Protein AF-A0A1M6U057-F1 (afdb_monomer_lite)

Secondary structure (DSSP, 8-state):
-HHHHHHH----------S-HHHHHHHHHTT---S----SSHHHHHHHHHTTSS---

Foldseek 3Di:
DVVCCVVPVDDDDDDDDDDAQLVVLVVVLVPDDDPDDDGDDPVSVVSNVVSVNDDDD

pLDDT: mean 96.05, std 3.9, range [74.75, 98.31]

Structure (mmCIF, N/CA/C/O backbone):
data_AF-A0A1M6U057-F1
#
_entry.id   AF-A0A1M6U057-F1
#
loop_
_atom_site.group_PDB
_atom_site.id
_atom_site.type_symbol
_atom_site.label_atom_id
_atom_site.label_alt_id
_atom_site.label_comp_id
_atom_site.label_asym_id
_atom_site.label_entity_id
_atom_site.label_seq_id
_atom_site.pdbx_PDB_ins_code
_atom_site.Cartn_x
_atom_site.Cartn_y
_atom_site.Cartn_z
_atom_site.occupancy
_atom_site.B_iso_or_equiv
_atom_site.auth_seq_id
_atom_site.auth_comp_id
_atom_site.auth_asym_id
_atom_site.auth_atom_id
_atom_site.pdbx_PDB_model_num
ATOM 1 N N . MET A 1 1 ? -11.385 6.981 14.757 1.00 83.25 1 MET A N 1
ATOM 2 C CA . MET A 1 1 ? -11.748 5.844 15.636 1.00 83.25 1 MET A CA 1
ATOM 3 C C . MET A 1 1 ? -13.102 6.020 16.305 1.00 83.25 1 MET A C 1
ATOM 5 O O . MET A 1 1 ? -13.985 5.234 15.999 1.00 83.25 1 MET A O 1
ATOM 9 N N . LYS A 1 2 ? -13.300 7.054 17.143 1.00 91.19 2 LYS A N 1
ATOM 10 C CA . LYS A 1 2 ? -14.567 7.287 17.868 1.00 91.19 2 LYS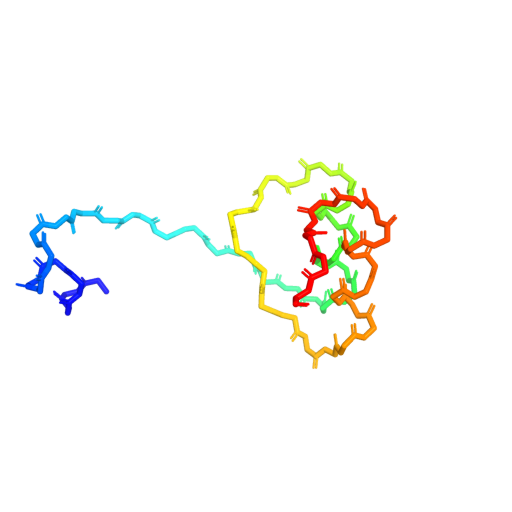 A CA 1
ATOM 11 C C . LYS A 1 2 ? -15.802 7.257 16.954 1.00 91.19 2 LYS A C 1
ATOM 13 O O . LYS A 1 2 ? -16.676 6.430 17.158 1.00 91.19 2 LYS A O 1
ATOM 18 N N . HIS A 1 3 ? -15.786 8.052 15.884 1.00 95.31 3 HIS A N 1
ATOM 19 C CA . HIS A 1 3 ? -16.889 8.106 14.922 1.00 95.31 3 HIS A CA 1
ATOM 20 C C . HIS A 1 3 ? -17.232 6.737 14.304 1.00 95.31 3 HIS A C 1
ATOM 22 O O . HIS A 1 3 ? -18.390 6.346 14.301 1.00 95.31 3 HIS A O 1
ATOM 28 N N . TRP A 1 4 ? -16.234 5.978 13.834 1.00 96.00 4 TRP A N 1
ATOM 29 C CA . TRP A 1 4 ? -16.455 4.659 13.224 1.00 96.00 4 TRP A CA 1
ATOM 30 C C . TRP A 1 4 ? -17.045 3.646 14.208 1.00 96.00 4 TRP A C 1
ATOM 32 O O . TRP A 1 4 ? -17.957 2.896 13.863 1.00 96.00 4 TRP A O 1
ATOM 42 N N . LYS A 1 5 ? -16.550 3.637 15.449 1.00 96.25 5 LYS A N 1
ATOM 43 C CA . LYS A 1 5 ? -17.060 2.750 16.496 1.00 96.25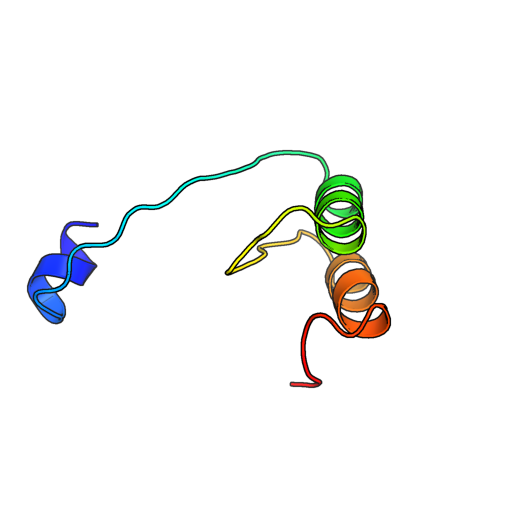 5 LYS A CA 1
ATOM 44 C C . LYS A 1 5 ? -18.495 3.110 16.885 1.00 96.25 5 LYS A C 1
ATOM 46 O O . LYS A 1 5 ? -19.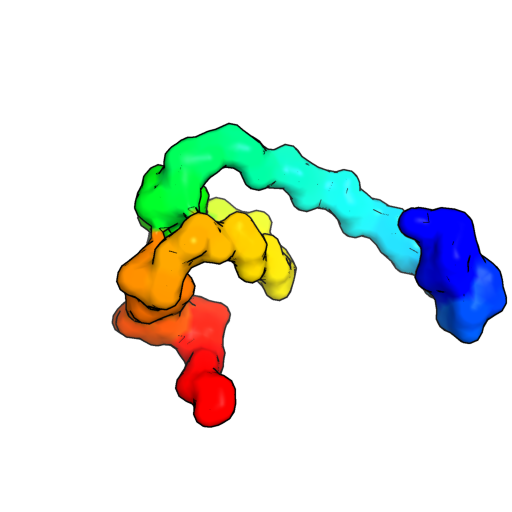301 2.208 17.074 1.00 96.25 5 LYS A O 1
ATOM 51 N N . GLU A 1 6 ? -18.821 4.398 16.969 1.00 97.38 6 GLU A N 1
ATOM 52 C CA . GLU A 1 6 ? -20.174 4.880 17.281 1.00 97.38 6 GLU A CA 1
ATOM 53 C C . GLU A 1 6 ? -21.184 4.543 16.179 1.00 97.38 6 GLU A C 1
ATOM 55 O O . GLU A 1 6 ? -22.304 4.146 16.486 1.00 97.38 6 GLU A O 1
ATOM 60 N N . THR A 1 7 ? -20.801 4.662 14.904 1.00 97.94 7 THR A N 1
ATOM 61 C CA . THR A 1 7 ? -21.718 4.416 13.780 1.00 97.94 7 THR A CA 1
ATOM 62 C C . THR A 1 7 ? -21.839 2.944 13.401 1.00 97.94 7 THR A C 1
ATOM 64 O O . THR A 1 7 ? -22.909 2.516 12.975 1.00 97.94 7 THR A O 1
ATOM 67 N N . THR A 1 8 ? -20.769 2.155 13.543 1.00 97.25 8 THR A N 1
ATOM 68 C CA . THR A 1 8 ? -20.740 0.755 13.077 1.00 97.25 8 THR A CA 1
ATOM 69 C C . THR A 1 8 ? -20.702 -0.281 14.196 1.00 97.25 8 THR A C 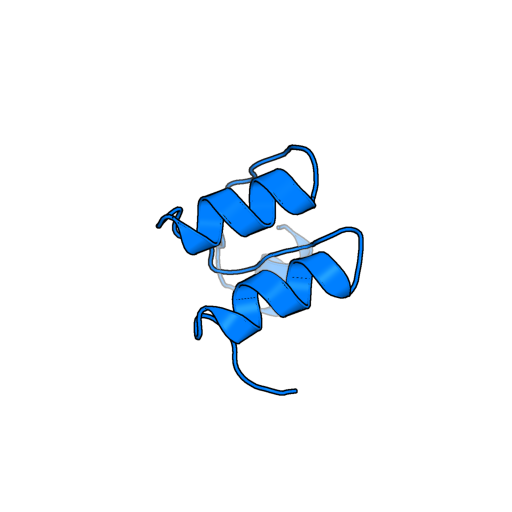1
ATOM 71 O O . THR A 1 8 ? -20.904 -1.466 13.937 1.00 97.25 8 THR A O 1
ATOM 74 N N . GLY A 1 9 ? -20.376 0.122 15.428 1.00 97.38 9 GLY A N 1
ATOM 75 C CA . GLY A 1 9 ? -20.112 -0.792 16.541 1.00 97.38 9 GLY A CA 1
ATOM 76 C C . GLY A 1 9 ? -18.794 -1.573 16.429 1.00 97.38 9 GLY A C 1
ATOM 77 O O . GLY A 1 9 ? -18.464 -2.331 17.343 1.00 97.38 9 GLY A O 1
ATOM 78 N N . LYS A 1 10 ? -18.002 -1.394 15.361 1.00 96.69 10 LYS A N 1
ATOM 79 C CA . LYS A 1 10 ? -16.767 -2.154 15.104 1.00 96.69 10 LYS A CA 1
ATOM 80 C C . LYS A 1 10 ? -15.523 -1.423 15.599 1.00 96.69 10 LYS A C 1
ATOM 82 O O . LYS A 1 10 ? -15.389 -0.214 15.421 1.00 96.69 10 LYS A O 1
ATOM 87 N N . ASP A 1 11 ? -14.600 -2.171 16.197 1.00 95.88 11 ASP A N 1
ATOM 88 C CA . ASP A 1 11 ? -13.250 -1.675 16.466 1.00 95.88 11 ASP A CA 1
ATOM 89 C C . ASP A 1 11 ? -12.394 -1.765 15.205 1.00 95.88 11 ASP A C 1
ATOM 91 O O . ASP A 1 11 ? -12.574 -2.653 14.373 1.00 95.88 11 ASP A O 1
ATOM 95 N N . VAL A 1 12 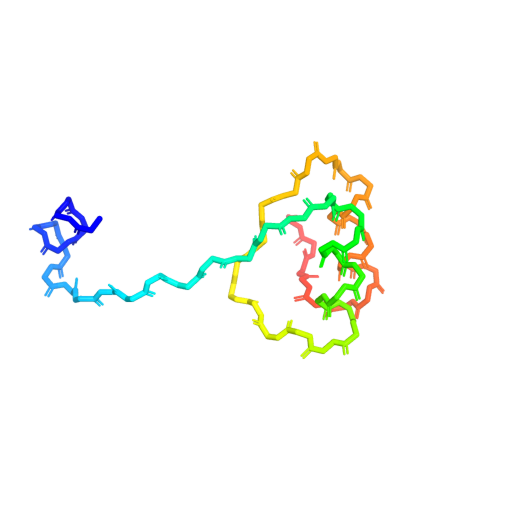? -11.452 -0.837 15.070 1.00 94.25 12 VAL A N 1
ATOM 96 C CA . VAL A 1 12 ? -10.463 -0.838 13.994 1.00 94.25 12 VAL A CA 1
ATOM 97 C C . VAL A 1 12 ? -9.123 -0.398 14.565 1.00 94.25 12 VAL A C 1
ATOM 99 O O . VAL A 1 12 ? -9.056 0.485 15.423 1.00 94.25 12 VAL A O 1
ATOM 102 N N . LYS A 1 13 ? -8.049 -1.028 14.096 1.00 95.12 13 LYS A N 1
ATOM 103 C CA . LYS A 1 13 ? -6.671 -0.639 14.385 1.00 95.12 13 LYS A CA 1
ATOM 104 C C . LYS A 1 13 ? -6.093 -0.025 13.117 1.00 95.12 13 LYS A C 1
ATOM 106 O O . LYS A 1 13 ? -6.251 -0.594 12.047 1.00 95.12 13 LYS A O 1
ATOM 111 N N . ILE A 1 14 ? -5.437 1.124 13.244 1.00 94.94 14 ILE A N 1
ATOM 112 C CA . ILE A 1 14 ? -4.747 1.780 12.130 1.00 94.94 14 ILE A CA 1
ATOM 113 C C . ILE A 1 14 ? -3.252 1.758 12.440 1.00 94.94 14 ILE A C 1
ATOM 115 O O . ILE A 1 14 ? -2.828 2.288 13.468 1.00 94.94 14 ILE A O 1
ATOM 119 N N . THR A 1 15 ? -2.472 1.161 11.545 1.00 96.31 15 THR A N 1
ATOM 120 C CA . THR A 1 15 ? -1.011 1.285 11.503 1.00 96.31 15 THR A CA 1
ATOM 121 C C . THR A 1 15 ? -0.668 2.181 10.321 1.00 96.31 15 THR A C 1
ATOM 123 O O . THR A 1 15 ? -1.214 1.989 9.240 1.00 96.31 15 THR A O 1
ATOM 126 N N . GLN A 1 16 ? 0.193 3.178 10.521 1.00 96.06 16 GLN A N 1
ATOM 127 C CA . GLN A 1 16 ? 0.556 4.132 9.472 1.00 96.06 16 GLN A CA 1
ATOM 128 C C . GLN A 1 16 ? 2.039 4.027 9.138 1.00 96.06 16 GLN A C 1
ATOM 130 O O . GLN A 1 16 ? 2.871 3.855 10.029 1.00 96.06 16 GLN A O 1
ATOM 135 N N . PHE A 1 17 ? 2.347 4.206 7.858 1.00 93.19 17 PHE A N 1
ATOM 136 C CA . PHE A 1 17 ? 3.698 4.356 7.336 1.00 93.19 17 PHE A CA 1
ATOM 137 C C . PHE A 1 17 ? 3.766 5.691 6.600 1.00 93.19 17 PHE A C 1
ATOM 139 O O . PHE A 1 17 ? 2.837 6.050 5.877 1.00 93.19 17 PHE A O 1
ATOM 146 N N . HIS A 1 18 ? 4.845 6.440 6.808 1.00 95.06 18 HIS A N 1
ATOM 147 C CA . HIS A 1 18 ? 5.031 7.757 6.208 1.00 95.06 18 HIS A CA 1
ATOM 148 C C . HIS A 1 18 ? 6.384 7.815 5.505 1.00 95.06 18 HIS A C 1
ATOM 150 O O . HIS A 1 18 ? 7.402 7.388 6.051 1.00 95.06 18 HIS A O 1
ATOM 156 N N . GLY A 1 19 ? 6.394 8.362 4.295 1.00 93.56 19 GLY A N 1
ATOM 157 C CA . GLY A 1 19 ? 7.584 8.503 3.470 1.00 93.56 19 GLY A CA 1
ATOM 158 C C . GLY A 1 19 ? 7.279 9.323 2.222 1.00 93.56 19 GLY A C 1
ATOM 159 O O . GLY A 1 19 ? 6.191 9.873 2.080 1.00 93.56 19 GLY A O 1
ATOM 160 N N . GLY A 1 20 ? 8.243 9.416 1.307 1.00 97.94 20 GLY A N 1
ATOM 161 C CA . GLY A 1 20 ? 7.966 9.974 -0.016 1.00 97.94 20 GLY A CA 1
ATOM 162 C C . GLY A 1 20 ? 6.983 9.078 -0.773 1.00 97.94 20 GLY A C 1
ATOM 163 O O . GLY A 1 20 ? 7.169 7.865 -0.785 1.00 97.94 20 GLY A O 1
ATOM 164 N N . SER A 1 21 ? 5.979 9.664 -1.423 1.00 98.25 21 SER A N 1
ATOM 165 C CA . SER A 1 21 ? 4.881 8.930 -2.073 1.00 98.25 21 SER A CA 1
ATOM 166 C C . SER A 1 21 ? 5.357 7.834 -3.039 1.00 98.25 21 SER A C 1
ATOM 168 O O . SER A 1 21 ? 4.984 6.674 -2.881 1.00 98.25 21 SER A O 1
ATOM 170 N N . GLY A 1 22 ? 6.292 8.149 -3.943 1.00 98.06 22 GLY A N 1
ATOM 171 C CA . GLY A 1 22 ? 6.875 7.142 -4.838 1.00 98.06 22 GLY A CA 1
ATOM 172 C C . GLY A 1 22 ? 7.632 6.028 -4.103 1.00 98.06 22 GLY A C 1
ATOM 173 O O . GLY A 1 22 ? 7.565 4.868 -4.499 1.00 98.06 22 GLY A O 1
ATOM 174 N N . LYS A 1 23 ? 8.300 6.337 -2.980 1.00 97.94 23 LYS A N 1
ATOM 175 C CA . LYS A 1 23 ? 8.935 5.311 -2.135 1.00 97.94 23 LYS A CA 1
ATOM 176 C C . LYS A 1 23 ? 7.881 4.404 -1.493 1.00 97.94 23 LYS A C 1
ATOM 178 O O . LYS A 1 23 ? 8.073 3.197 -1.486 1.00 97.94 23 LYS A O 1
ATOM 183 N N . GLN A 1 24 ? 6.780 4.963 -0.993 1.00 98.25 24 GLN A N 1
ATOM 184 C CA . GLN A 1 24 ? 5.700 4.175 -0.392 1.00 98.25 24 GLN A CA 1
ATOM 185 C C . GLN A 1 24 ? 5.037 3.249 -1.417 1.00 98.25 24 GLN A C 1
ATOM 187 O O . GLN A 1 24 ? 4.819 2.078 -1.117 1.00 98.25 24 GLN A O 1
ATOM 192 N N . ALA A 1 25 ? 4.783 3.737 -2.637 1.00 98.31 25 ALA A N 1
ATOM 193 C CA . ALA A 1 25 ? 4.295 2.903 -3.734 1.00 98.31 25 ALA A CA 1
ATOM 194 C C . ALA A 1 25 ? 5.255 1.737 -4.019 1.00 98.31 25 ALA A C 1
ATOM 196 O O . ALA A 1 25 ? 4.829 0.587 -4.086 1.00 98.31 25 ALA A O 1
ATOM 197 N N . LEU A 1 26 ? 6.562 2.013 -4.108 1.00 98.12 26 LEU A N 1
ATOM 198 C CA . LEU A 1 26 ? 7.575 0.977 -4.316 1.00 98.12 26 LEU A CA 1
ATOM 199 C C . LEU A 1 26 ? 7.673 -0.016 -3.151 1.00 98.12 26 LEU A C 1
ATOM 201 O O . LEU A 1 26 ? 7.892 -1.197 -3.395 1.00 98.12 26 LEU A O 1
ATOM 205 N N . GLU A 1 27 ? 7.533 0.413 -1.898 1.00 97.94 27 GLU A N 1
ATOM 206 C CA . GLU A 1 27 ? 7.539 -0.499 -0.745 1.00 97.94 27 GLU A CA 1
ATOM 207 C C . GLU A 1 27 ? 6.362 -1.480 -0.807 1.00 97.94 27 GLU A C 1
ATOM 209 O O . GLU A 1 27 ? 6.566 -2.674 -0.595 1.00 97.94 27 GLU A O 1
ATOM 214 N N . VAL A 1 28 ? 5.166 -1.009 -1.178 1.00 97.88 28 VAL A N 1
ATOM 215 C CA . VAL A 1 28 ? 3.978 -1.862 -1.369 1.00 97.88 28 VAL A CA 1
ATOM 216 C C . VAL A 1 28 ? 4.173 -2.833 -2.532 1.00 97.88 28 VAL A C 1
ATOM 218 O O . VAL A 1 28 ? 3.974 -4.034 -2.366 1.00 97.88 28 VAL A O 1
ATOM 221 N N . VAL A 1 29 ? 4.659 -2.348 -3.680 1.00 98.25 29 VAL A N 1
ATOM 222 C CA . VAL A 1 29 ? 4.990 -3.203 -4.836 1.00 98.25 29 VAL A CA 1
ATOM 223 C C . VAL A 1 29 ? 6.020 -4.280 -4.476 1.00 98.25 29 VAL A C 1
ATOM 225 O O . VAL A 1 29 ? 5.951 -5.394 -4.987 1.00 98.25 29 VAL A O 1
ATOM 228 N N . ASN A 1 30 ? 6.942 -3.981 -3.558 1.00 97.94 30 ASN A N 1
ATOM 229 C CA . ASN A 1 30 ? 7.952 -4.925 -3.077 1.00 97.94 30 ASN A CA 1
ATOM 230 C C . ASN A 1 30 ? 7.502 -5.766 -1.866 1.00 97.94 30 ASN A C 1
ATOM 232 O O . ASN A 1 30 ? 8.333 -6.436 -1.251 1.00 97.94 30 ASN A O 1
ATOM 236 N N . GLY A 1 31 ? 6.208 -5.769 -1.531 1.00 96.94 31 GLY A N 1
ATOM 237 C CA . GLY A 1 31 ? 5.623 -6.695 -0.560 1.00 96.94 31 GLY A CA 1
ATOM 238 C C . GLY A 1 31 ? 5.346 -6.120 0.829 1.00 96.94 31 GLY A C 1
ATOM 239 O O . GLY A 1 31 ? 5.057 -6.892 1.742 1.00 96.94 31 GLY A O 1
ATOM 240 N N . LEU A 1 32 ? 5.409 -4.797 1.022 1.00 96.69 32 LEU A N 1
ATOM 241 C CA . LEU A 1 32 ? 4.811 -4.186 2.209 1.00 96.69 32 LEU A CA 1
ATOM 242 C C . LEU A 1 32 ? 3.287 -4.352 2.137 1.00 96.69 32 LEU A C 1
ATOM 244 O O . LEU A 1 32 ? 2.632 -3.777 1.270 1.00 96.69 32 LEU A O 1
ATOM 248 N N . GLU A 1 33 ? 2.728 -5.121 3.066 1.00 96.12 33 GLU A N 1
ATOM 249 C CA . GLU A 1 33 ? 1.285 -5.327 3.159 1.00 96.12 33 GLU A CA 1
ATOM 250 C C . GLU A 1 33 ? 0.587 -4.027 3.583 1.00 96.12 33 GLU A C 1
ATOM 252 O O . GLU A 1 33 ? 0.851 -3.474 4.655 1.00 96.12 33 GLU A O 1
ATOM 257 N N . ALA A 1 34 ? -0.297 -3.530 2.719 1.00 97.38 34 ALA A N 1
ATOM 258 C CA . ALA A 1 34 ? -1.101 -2.344 2.960 1.00 97.38 34 ALA A CA 1
ATOM 259 C C . ALA A 1 34 ? -2.534 -2.587 2.484 1.00 97.38 34 ALA A C 1
ATOM 261 O O . ALA A 1 34 ? -2.757 -2.901 1.318 1.00 97.38 34 ALA A O 1
ATOM 262 N N . ASP A 1 35 ? -3.504 -2.379 3.373 1.00 97.69 35 ASP A N 1
ATOM 263 C CA . ASP A 1 35 ? -4.926 -2.456 3.019 1.00 97.69 35 ASP A CA 1
ATOM 264 C C . ASP A 1 35 ? -5.384 -1.238 2.202 1.00 97.69 35 ASP A C 1
ATOM 266 O O . ASP A 1 35 ? -6.308 -1.312 1.395 1.00 97.69 35 ASP A O 1
ATOM 270 N N . VAL A 1 36 ? -4.763 -0.082 2.454 1.00 96.25 36 VAL A N 1
ATOM 271 C CA . VAL A 1 36 ? -5.087 1.203 1.827 1.00 96.25 36 VAL A CA 1
ATOM 272 C C . VAL A 1 36 ? -3.796 1.980 1.598 1.00 96.25 36 VAL A C 1
ATOM 274 O O . VAL A 1 36 ? -2.943 2.056 2.484 1.00 96.25 36 VAL A O 1
ATOM 277 N N . VAL A 1 37 ? -3.683 2.622 0.435 1.00 97.00 37 VAL A N 1
ATOM 278 C CA . VAL A 1 37 ? -2.617 3.580 0.124 1.00 97.00 37 VAL A CA 1
ATOM 279 C C . VAL A 1 37 ? -3.206 4.969 -0.107 1.00 97.00 37 VAL A C 1
AT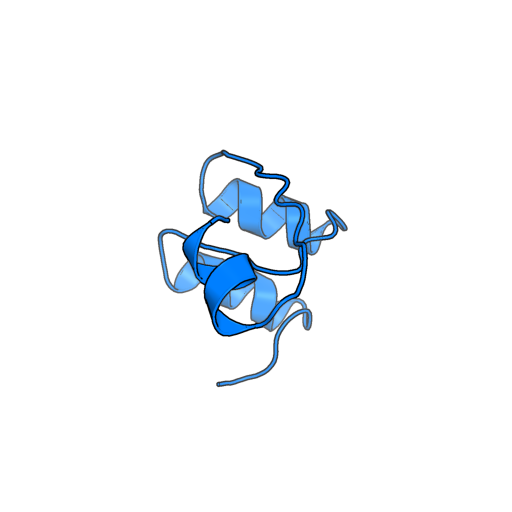OM 281 O O . VAL A 1 37 ? -4.217 5.130 -0.786 1.00 97.00 37 VAL A O 1
ATOM 284 N N . THR A 1 38 ? -2.569 5.993 0.456 1.00 96.94 38 THR A N 1
ATOM 285 C CA . THR A 1 38 ? -2.902 7.404 0.213 1.00 96.94 38 THR A CA 1
ATOM 286 C C . THR A 1 38 ? -1.659 8.097 -0.325 1.00 96.94 38 THR A C 1
ATOM 288 O O . THR A 1 38 ? -0.745 8.415 0.436 1.00 96.94 38 THR A O 1
ATOM 291 N N . LEU A 1 39 ? -1.605 8.266 -1.643 1.00 97.50 39 LEU A N 1
ATOM 292 C CA . LEU A 1 39 ? -0.417 8.703 -2.373 1.00 97.50 39 LEU A CA 1
ATOM 293 C C . LEU A 1 39 ? -0.600 10.126 -2.911 1.00 97.50 39 LEU A C 1
ATOM 295 O O . LEU A 1 39 ? -1.720 10.602 -3.086 1.00 97.50 39 LEU A O 1
ATOM 299 N N . ALA A 1 40 ? 0.510 10.824 -3.134 1.00 97.94 40 ALA A N 1
ATOM 300 C CA . ALA A 1 40 ? 0.515 12.243 -3.475 1.00 97.94 40 ALA A CA 1
ATOM 301 C C . ALA A 1 40 ? 0.151 12.523 -4.940 1.00 97.94 40 ALA A C 1
ATOM 303 O O . ALA A 1 40 ? -0.387 13.589 -5.233 1.00 97.94 40 ALA A O 1
ATOM 304 N N . LEU A 1 41 ? 0.472 11.604 -5.854 1.00 97.75 41 LEU A N 1
ATOM 305 C CA . LEU A 1 41 ? 0.319 11.784 -7.297 1.00 97.75 41 LEU A CA 1
ATOM 306 C C . LEU A 1 41 ? -0.346 10.559 -7.932 1.00 97.75 41 LEU A C 1
ATOM 308 O O . LEU A 1 41 ? -0.132 9.429 -7.497 1.00 97.75 41 LEU A O 1
ATOM 312 N N . GLU A 1 42 ? -1.079 10.781 -9.024 1.00 97.12 42 GLU A N 1
ATOM 313 C CA . GLU A 1 42 ? -1.692 9.715 -9.832 1.00 97.12 42 GLU A CA 1
ATOM 314 C C . GLU A 1 42 ? -0.654 8.696 -10.325 1.00 97.12 42 GLU A C 1
ATOM 316 O O . GLU A 1 42 ? -0.900 7.493 -10.315 1.00 97.12 42 GLU A O 1
ATOM 321 N N . TYR A 1 43 ? 0.539 9.169 -10.696 1.00 97.69 43 TYR A N 1
ATOM 322 C CA . TYR A 1 43 ? 1.631 8.310 -11.147 1.00 97.69 43 TYR A CA 1
ATOM 323 C C . TYR A 1 43 ? 2.016 7.239 -10.111 1.00 97.69 43 TYR A C 1
ATOM 325 O O . TYR A 1 43 ? 2.263 6.093 -10.477 1.00 97.69 43 TYR A O 1
ATOM 333 N N . ASP A 1 44 ? 2.000 7.575 -8.819 1.00 98.25 44 ASP A N 1
ATOM 334 C CA . ASP A 1 44 ? 2.342 6.624 -7.758 1.00 98.25 44 ASP A CA 1
ATOM 335 C C . ASP A 1 44 ? 1.243 5.564 -7.572 1.00 98.25 44 ASP A C 1
ATOM 337 O O . ASP A 1 44 ? 1.539 4.404 -7.295 1.00 98.25 44 ASP A O 1
ATOM 341 N N . VAL A 1 45 ? -0.026 5.933 -7.787 1.00 97.44 45 VAL A N 1
ATOM 342 C CA . VAL A 1 45 ? -1.156 4.986 -7.805 1.00 97.44 45 VAL A CA 1
ATOM 343 C C . VAL A 1 45 ? -1.050 4.053 -9.012 1.00 97.44 45 VAL A C 1
ATOM 345 O O . VAL A 1 45 ? -1.240 2.844 -8.879 1.00 97.44 45 VAL A O 1
ATOM 348 N N . ASN A 1 46 ? -0.683 4.597 -10.175 1.00 97.69 46 ASN A N 1
ATOM 349 C CA . ASN A 1 46 ? -0.483 3.818 -11.394 1.00 97.69 46 ASN A CA 1
ATOM 350 C C . ASN A 1 46 ? 0.617 2.765 -11.222 1.00 97.69 46 ASN A C 1
ATOM 352 O O . ASN A 1 46 ? 0.429 1.645 -11.674 1.00 97.69 46 ASN A O 1
ATOM 356 N N . ILE A 1 47 ? 1.705 3.062 -10.501 1.00 97.75 47 ILE A N 1
ATOM 357 C CA . ILE A 1 47 ? 2.739 2.061 -10.177 1.00 97.75 47 ILE A CA 1
ATOM 358 C C . ILE A 1 47 ? 2.143 0.855 -9.430 1.00 97.75 47 ILE A C 1
ATOM 360 O O . ILE A 1 47 ? 2.437 -0.289 -9.773 1.00 97.75 47 ILE A O 1
ATOM 364 N N . VAL A 1 48 ? 1.294 1.095 -8.426 1.00 97.94 48 VAL A N 1
ATOM 365 C CA . VAL A 1 48 ? 0.654 0.024 -7.637 1.00 97.94 48 VAL A CA 1
ATOM 366 C C . VAL A 1 48 ? -0.337 -0.774 -8.493 1.00 97.94 48 VAL A C 1
ATOM 368 O O . VAL A 1 48 ? -0.394 -2.002 -8.400 1.00 97.94 48 VAL A O 1
ATOM 371 N N . ARG A 1 49 ? -1.085 -0.092 -9.368 1.00 98.06 49 ARG A N 1
ATOM 372 C CA . ARG A 1 49 ? -2.007 -0.723 -10.323 1.00 98.06 49 ARG A CA 1
ATOM 373 C C . ARG A 1 49 ? -1.278 -1.583 -11.346 1.00 98.06 49 ARG A C 1
ATOM 375 O O . ARG A 1 49 ? -1.678 -2.717 -11.581 1.00 98.06 49 ARG A O 1
ATOM 382 N N . ASP A 1 50 ? -0.222 -1.061 -11.954 1.00 97.75 50 ASP A N 1
ATOM 383 C CA . ASP A 1 50 ? 0.525 -1.753 -13.004 1.00 97.75 50 ASP A CA 1
ATOM 384 C C . ASP A 1 50 ? 1.263 -2.985 -12.436 1.00 97.75 50 ASP A C 1
ATOM 386 O O . ASP A 1 50 ? 1.521 -3.945 -13.161 1.00 97.75 50 ASP A O 1
ATOM 390 N N . ALA A 1 51 ? 1.521 -3.006 -11.121 1.00 97.56 51 ALA A N 1
ATOM 391 C CA . ALA A 1 51 ? 1.968 -4.184 -10.374 1.00 97.56 51 ALA A CA 1
ATOM 392 C C . ALA A 1 51 ? 0.849 -5.206 -10.065 1.00 97.56 51 ALA A C 1
ATOM 394 O O . ALA A 1 51 ? 1.121 -6.255 -9.484 1.00 97.56 51 ALA A O 1
ATOM 395 N N . GLY A 1 52 ? -0.402 -4.921 -10.436 1.00 97.38 52 GLY A N 1
ATOM 396 C CA . GLY A 1 52 ? -1.555 -5.807 -10.260 1.00 97.38 52 GLY A CA 1
ATOM 397 C C . GLY A 1 52 ? -2.111 -5.868 -8.836 1.00 97.38 52 GLY A C 1
ATOM 398 O O . GLY A 1 52 ? -2.857 -6.793 -8.524 1.00 97.38 52 GLY A O 1
ATOM 399 N N . LEU A 1 53 ? -1.748 -4.920 -7.965 1.00 97.56 53 LEU A N 1
ATOM 400 C CA . LEU A 1 53 ? -2.163 -4.921 -6.555 1.00 97.56 53 LEU A CA 1
ATOM 401 C C . LEU A 1 53 ? -3.501 -4.209 -6.310 1.00 97.56 53 LEU A C 1
ATOM 403 O O . LEU A 1 53 ? -4.094 -4.375 -5.247 1.00 97.56 53 LEU A O 1
ATOM 407 N N . ILE A 1 54 ? -3.978 -3.429 -7.282 1.00 96.81 54 ILE A N 1
ATOM 408 C CA . ILE A 1 54 ? -5.287 -2.765 -7.260 1.00 96.81 54 ILE A CA 1
ATOM 409 C C . ILE A 1 54 ? -5.959 -2.869 -8.634 1.00 96.81 54 ILE A C 1
ATOM 411 O O . ILE A 1 54 ? -5.283 -2.944 -9.662 1.00 96.81 54 ILE A O 1
ATOM 415 N N . GLU A 1 55 ? -7.292 -2.874 -8.650 1.00 94.75 55 GLU A N 1
ATOM 416 C CA . GLU A 1 55 ? -8.097 -2.941 -9.875 1.00 94.75 55 GLU A CA 1
ATOM 417 C C . GLU A 1 55 ? -8.180 -1.581 -10.591 1.00 94.75 55 GLU A C 1
ATOM 419 O O . GLU A 1 55 ? -7.894 -0.527 -10.017 1.00 94.75 55 GLU A O 1
ATOM 424 N N . ASN A 1 56 ? -8.598 -1.602 -11.861 1.00 86.19 56 ASN A N 1
ATOM 425 C CA . ASN A 1 56 ? -9.046 -0.381 -12.530 1.00 86.19 56 ASN A CA 1
ATOM 426 C C . ASN A 1 56 ? -10.335 0.114 -11.856 1.00 86.19 56 ASN A C 1
ATOM 428 O O . ASN A 1 56 ? -11.214 -0.697 -11.564 1.00 86.19 56 ASN A O 1
ATOM 432 N N . GLY A 1 57 ? -10.412 1.424 -11.604 1.00 74.75 57 GLY A N 1
ATOM 433 C CA . GLY A 1 57 ? -11.587 2.075 -11.015 1.00 74.75 57 GLY A CA 1
ATOM 434 C C . GLY A 1 57 ? -12.791 2.151 -11.944 1.00 74.75 57 GLY A C 1
ATOM 435 O O . GLY A 1 57 ? -12.612 2.002 -13.175 1.00 74.75 57 GLY A O 1
#

Radius of gyration: 13.72 Å; chains: 1; bounding box: 31×19×31 Å

Sequence (57 aa):
MKHWKETTGKDVKITQFHGGSGKQALEVVNGLEADVVTLALEYDVNIVRDAGLIENG